Protein AF-A0A965F3S7-F1 (afdb_monomer_lite)

Structure (mmCIF, N/CA/C/O backbone):
data_AF-A0A965F3S7-F1
#
_entry.id   AF-A0A965F3S7-F1
#
loop_
_atom_site.group_PDB
_atom_site.id
_atom_site.type_symbol
_atom_site.label_atom_id
_atom_site.label_alt_id
_atom_site.label_comp_id
_atom_site.label_asym_id
_atom_site.label_entity_id
_atom_site.label_seq_id
_atom_site.pdbx_PDB_ins_code
_atom_site.Cartn_x
_atom_site.Cartn_y
_atom_site.Cartn_z
_atom_site.occupancy
_atom_site.B_iso_or_equiv
_atom_site.auth_seq_id
_atom_site.auth_comp_id
_atom_site.auth_asym_id
_atom_site.auth_atom_id
_atom_site.pdbx_PDB_model_num
ATOM 1 N N . LEU A 1 1 ? 10.388 -14.730 -6.618 1.00 79.94 1 LEU A N 1
ATOM 2 C CA . LEU A 1 1 ? 9.592 -13.497 -6.822 1.00 79.94 1 LEU A CA 1
ATOM 3 C C . LEU A 1 1 ? 9.687 -12.666 -5.551 1.00 79.94 1 LEU A C 1
ATOM 5 O O . LEU A 1 1 ? 9.734 -13.257 -4.480 1.00 79.94 1 LEU A O 1
ATOM 9 N N . VAL A 1 2 ? 9.756 -11.343 -5.672 1.00 88.31 2 VAL A N 1
ATOM 10 C CA . VAL A 1 2 ? 9.775 -10.396 -4.540 1.00 88.31 2 VAL A CA 1
ATOM 11 C C . VAL A 1 2 ? 8.676 -9.352 -4.739 1.00 88.31 2 VAL A C 1
ATOM 13 O O . VAL A 1 2 ? 8.215 -9.163 -5.867 1.00 88.31 2 VAL A O 1
ATOM 16 N N . ALA A 1 3 ? 8.235 -8.693 -3.667 1.00 90.06 3 ALA A N 1
ATOM 17 C CA . ALA A 1 3 ? 7.207 -7.659 -3.763 1.00 90.06 3 ALA A CA 1
ATOM 18 C C . ALA A 1 3 ? 7.762 -6.376 -4.403 1.00 90.06 3 ALA A C 1
ATOM 20 O O . ALA A 1 3 ? 8.916 -6.006 -4.182 1.00 90.06 3 ALA A O 1
ATOM 21 N N . ARG A 1 4 ? 6.924 -5.646 -5.151 1.00 91.00 4 ARG A N 1
ATOM 22 C CA . ARG A 1 4 ? 7.323 -4.375 -5.780 1.00 91.00 4 ARG A CA 1
ATOM 23 C C . ARG A 1 4 ? 7.787 -3.338 -4.751 1.00 91.00 4 ARG A C 1
ATOM 25 O O . ARG A 1 4 ? 8.775 -2.656 -4.995 1.00 91.00 4 ARG A O 1
ATOM 32 N N . SER A 1 5 ? 7.133 -3.272 -3.592 1.00 92.00 5 SER A N 1
ATOM 33 C CA . SER A 1 5 ? 7.521 -2.386 -2.486 1.00 92.00 5 SER A CA 1
ATOM 34 C C . SER A 1 5 ? 8.946 -2.647 -1.988 1.00 92.00 5 SER A C 1
ATOM 36 O O . SER A 1 5 ? 9.681 -1.706 -1.706 1.00 92.00 5 SER A O 1
ATOM 38 N N . GLN A 1 6 ? 9.382 -3.911 -1.962 1.00 90.44 6 GLN A N 1
ATOM 39 C CA . GLN A 1 6 ? 10.754 -4.264 -1.590 1.00 90.44 6 GLN A CA 1
ATOM 40 C C . GLN A 1 6 ? 11.756 -3.748 -2.621 1.00 90.44 6 GLN A C 1
ATOM 42 O O . GLN A 1 6 ? 12.782 -3.191 -2.245 1.00 90.44 6 GLN A O 1
ATOM 47 N N . VAL A 1 7 ? 11.439 -3.882 -3.911 1.00 90.94 7 VAL A N 1
ATOM 48 C CA . VAL A 1 7 ? 12.295 -3.387 -4.998 1.00 90.94 7 VAL A CA 1
ATOM 49 C C . VAL A 1 7 ? 12.433 -1.865 -4.941 1.00 90.94 7 VAL A C 1
ATOM 51 O O . VAL A 1 7 ? 13.544 -1.359 -5.054 1.00 90.94 7 VAL A O 1
ATOM 54 N N . LEU A 1 8 ? 11.334 -1.140 -4.706 1.00 89.69 8 LEU A N 1
ATOM 55 C CA . LEU A 1 8 ? 11.344 0.325 -4.583 1.00 89.69 8 LEU A CA 1
ATOM 56 C C . LEU A 1 8 ? 12.111 0.825 -3.350 1.00 89.69 8 LEU A C 1
ATOM 58 O O . LEU A 1 8 ? 12.601 1.948 -3.358 1.00 89.69 8 LEU A O 1
ATOM 62 N N . SER A 1 9 ? 12.227 0.003 -2.303 1.00 89.56 9 SER A N 1
ATOM 63 C CA . SER A 1 9 ? 12.996 0.335 -1.096 1.00 89.56 9 SER A CA 1
ATOM 64 C C . SER A 1 9 ? 14.504 0.074 -1.206 1.00 89.56 9 SER A C 1
ATOM 66 O O . SER A 1 9 ? 15.241 0.370 -0.264 1.00 89.56 9 SER A O 1
ATOM 68 N N . LEU A 1 10 ? 14.980 -0.521 -2.307 1.00 89.25 10 LEU A N 1
ATOM 69 C CA . LEU A 1 10 ? 16.403 -0.810 -2.473 1.00 89.25 10 LEU A CA 1
ATOM 70 C C . LEU A 1 10 ? 17.205 0.485 -2.622 1.00 89.25 10 LEU A C 1
ATOM 72 O O . LEU A 1 10 ? 16.804 1.414 -3.316 1.00 89.25 10 LEU A O 1
ATOM 76 N N . THR A 1 11 ? 18.387 0.515 -2.008 1.00 82.50 11 THR A N 1
ATOM 77 C CA . THR A 1 11 ? 19.374 1.565 -2.268 1.00 82.50 11 THR A CA 1
ATOM 78 C C . THR A 1 11 ? 19.884 1.446 -3.703 1.00 82.50 11 THR A C 1
ATOM 80 O O . THR A 1 11 ? 20.015 0.335 -4.220 1.00 82.50 11 THR A O 1
ATOM 83 N N . GLU A 1 12 ? 20.247 2.565 -4.335 1.00 73.81 12 GLU A N 1
ATOM 84 C CA . GLU A 1 12 ? 20.730 2.593 -5.729 1.00 73.81 12 GLU A CA 1
ATOM 85 C C . GLU A 1 12 ? 21.908 1.634 -5.975 1.00 73.81 12 GLU A C 1
ATOM 87 O O . GLU A 1 12 ? 21.999 0.985 -7.011 1.00 73.81 12 GLU A O 1
ATOM 92 N N . THR A 1 13 ? 22.760 1.446 -4.966 1.00 73.88 13 THR A N 1
ATOM 93 C CA . THR A 1 13 ? 23.907 0.523 -4.979 1.00 73.88 13 THR A CA 1
ATOM 94 C C . THR A 1 13 ? 23.541 -0.967 -5.010 1.00 73.88 13 THR A C 1
ATOM 96 O O . THR A 1 13 ? 24.421 -1.807 -5.184 1.00 73.88 13 THR A O 1
ATOM 99 N N . ARG A 1 14 ? 22.263 -1.316 -4.821 1.00 75.12 14 ARG A N 1
ATOM 100 C CA . ARG A 1 14 ? 21.725 -2.688 -4.870 1.00 75.12 14 ARG A CA 1
ATOM 101 C C . ARG A 1 14 ? 20.728 -2.884 -6.016 1.00 75.12 14 ARG A C 1
ATOM 103 O O . ARG A 1 14 ? 20.072 -3.925 -6.075 1.00 75.12 14 ARG A O 1
ATOM 110 N N . ALA A 1 15 ? 20.593 -1.902 -6.907 1.00 68.81 15 ALA A N 1
ATOM 111 C CA . ALA A 1 15 ? 19.692 -1.995 -8.044 1.00 68.81 15 ALA A CA 1
ATOM 112 C C . ALA A 1 15 ? 20.236 -2.999 -9.076 1.00 68.81 15 ALA A C 1
ATOM 114 O O . ALA A 1 15 ? 21.301 -2.811 -9.657 1.00 68.81 15 ALA A O 1
ATOM 115 N N . GLY A 1 16 ? 19.499 -4.091 -9.278 1.00 82.38 16 GLY A N 1
ATOM 116 C CA . GLY A 1 16 ? 19.712 -5.043 -10.367 1.00 82.38 16 GLY A CA 1
ATOM 117 C C . GLY A 1 16 ? 18.662 -4.884 -11.468 1.00 82.38 16 GLY A C 1
ATOM 118 O O . GLY A 1 16 ? 17.874 -3.939 -11.474 1.00 82.38 16 GLY A O 1
ATOM 119 N N . ALA A 1 17 ? 18.607 -5.846 -12.387 1.00 87.81 17 ALA A N 1
ATOM 120 C CA . ALA A 1 17 ? 17.524 -5.913 -13.362 1.00 87.81 17 ALA A CA 1
ATOM 121 C C . ALA A 1 17 ? 16.212 -6.340 -12.684 1.00 87.81 17 ALA A C 1
ATOM 123 O O . ALA A 1 17 ? 16.188 -7.254 -11.858 1.00 87.81 17 ALA A O 1
ATOM 124 N N . THR A 1 18 ? 15.109 -5.694 -13.055 1.00 89.69 18 THR A N 1
ATOM 125 C CA . THR A 1 18 ? 13.771 -6.015 -12.550 1.00 89.69 18 THR A CA 1
ATOM 126 C C . THR A 1 18 ? 12.814 -6.176 -13.720 1.00 89.69 18 THR A C 1
ATOM 128 O O . THR A 1 18 ? 12.983 -5.557 -14.768 1.00 89.69 18 THR A O 1
ATOM 131 N N . TRP A 1 19 ? 11.809 -7.030 -13.550 1.00 91.94 19 TRP A N 1
ATOM 132 C CA . TRP A 1 19 ? 10.761 -7.229 -14.540 1.00 91.94 19 TRP A CA 1
ATOM 133 C C . TRP A 1 19 ? 9.401 -7.105 -13.864 1.00 91.94 19 TRP A C 1
ATOM 135 O O . TRP A 1 19 ? 9.101 -7.820 -12.906 1.00 91.94 19 TRP A O 1
ATOM 145 N N . VAL A 1 20 ? 8.588 -6.171 -14.357 1.00 91.50 20 VAL A N 1
ATOM 146 C CA . VAL A 1 20 ? 7.196 -6.030 -13.936 1.00 91.50 20 VAL A CA 1
ATOM 147 C C . VAL A 1 20 ? 6.377 -7.054 -14.710 1.00 91.50 20 VAL A C 1
ATOM 149 O O . VAL A 1 20 ? 6.224 -6.937 -15.924 1.00 91.50 20 VAL A O 1
ATOM 152 N N . VAL A 1 21 ? 5.874 -8.065 -14.002 1.00 92.88 21 VAL A N 1
ATOM 153 C CA . VAL A 1 21 ? 5.042 -9.119 -14.590 1.00 92.88 21 VAL A CA 1
ATOM 154 C C . VAL A 1 21 ? 3.739 -8.498 -15.117 1.00 92.88 21 VAL A C 1
ATOM 156 O O . VAL A 1 21 ? 3.035 -7.855 -14.335 1.00 92.88 21 VAL A O 1
ATOM 159 N N . PRO A 1 22 ? 3.395 -8.678 -16.407 1.00 94.50 22 PRO A N 1
ATOM 160 C CA . PRO A 1 22 ? 2.123 -8.219 -16.959 1.00 94.50 22 PRO A CA 1
ATOM 161 C C . PRO A 1 22 ? 0.903 -8.783 -16.220 1.00 94.50 22 PRO A C 1
ATOM 163 O O . PRO A 1 22 ? 0.860 -9.965 -15.881 1.00 94.50 22 PRO A O 1
ATOM 166 N N . ASP A 1 23 ? -0.123 -7.953 -16.028 1.00 92.50 23 ASP A N 1
ATOM 167 C CA . ASP A 1 23 ? -1.284 -8.270 -15.180 1.00 92.50 23 ASP A CA 1
ATOM 168 C C . ASP A 1 23 ? -2.114 -9.470 -15.649 1.00 92.50 23 ASP A C 1
ATOM 170 O O . ASP A 1 23 ? -2.726 -10.149 -14.836 1.00 92.50 23 ASP A O 1
ATOM 174 N N . HIS A 1 24 ? -2.105 -9.787 -16.945 1.00 96.25 24 HIS A N 1
ATOM 175 C CA . HIS A 1 24 ? -2.827 -10.940 -17.494 1.00 96.25 24 HIS A CA 1
ATOM 176 C C . HIS A 1 24 ? -2.142 -12.289 -17.209 1.00 96.25 24 HIS A C 1
ATOM 178 O O . HIS A 1 24 ? -2.699 -13.336 -17.532 1.00 96.25 24 HIS A O 1
ATOM 184 N N . LEU A 1 25 ? -0.941 -12.282 -16.620 1.00 97.06 25 LEU A N 1
ATOM 185 C CA . LEU A 1 25 ? -0.194 -13.497 -16.282 1.00 97.06 25 LEU A CA 1
ATOM 186 C C . LEU A 1 25 ? -0.449 -13.983 -14.849 1.00 97.06 25 LEU A C 1
ATOM 188 O O . LEU A 1 25 ? 0.099 -15.011 -14.451 1.00 97.06 25 LEU A O 1
ATOM 192 N N . TYR A 1 26 ? -1.250 -13.267 -14.055 1.00 93.81 26 TYR A N 1
ATOM 193 C CA . TYR A 1 26 ? -1.566 -13.660 -12.684 1.00 93.81 26 TYR A CA 1
ATOM 194 C C . TYR A 1 26 ? -2.920 -13.117 -12.222 1.00 93.81 26 TYR A C 1
ATOM 196 O O . TYR A 1 26 ? -3.466 -12.163 -12.763 1.00 93.81 26 TYR A O 1
ATOM 204 N N . ARG A 1 27 ? -3.482 -13.743 -11.183 1.00 95.38 27 ARG A N 1
ATOM 205 C CA . ARG A 1 27 ? -4.677 -13.212 -10.517 1.00 95.38 27 ARG A CA 1
ATOM 206 C C . ARG A 1 27 ? -4.288 -12.015 -9.645 1.00 95.38 27 ARG A C 1
ATOM 208 O O . ARG A 1 27 ? -3.269 -12.120 -8.962 1.00 95.38 27 ARG A O 1
ATOM 215 N N . PRO A 1 28 ? -5.094 -10.939 -9.593 1.00 93.38 28 PRO A N 1
ATOM 216 C CA . PRO A 1 28 ? -4.807 -9.787 -8.745 1.00 93.38 28 PRO A CA 1
ATOM 217 C C . PRO A 1 28 ? -4.488 -10.185 -7.300 1.00 93.38 28 PRO A C 1
ATOM 219 O O . PRO A 1 28 ? -5.192 -10.994 -6.694 1.00 93.38 28 PRO A O 1
ATOM 222 N N . ILE A 1 29 ? -3.428 -9.599 -6.743 1.00 91.50 29 ILE A N 1
ATOM 223 C CA . ILE A 1 29 ? -3.037 -9.798 -5.345 1.00 91.50 29 ILE A CA 1
ATOM 224 C C . ILE A 1 29 ? -3.816 -8.784 -4.508 1.00 91.50 29 I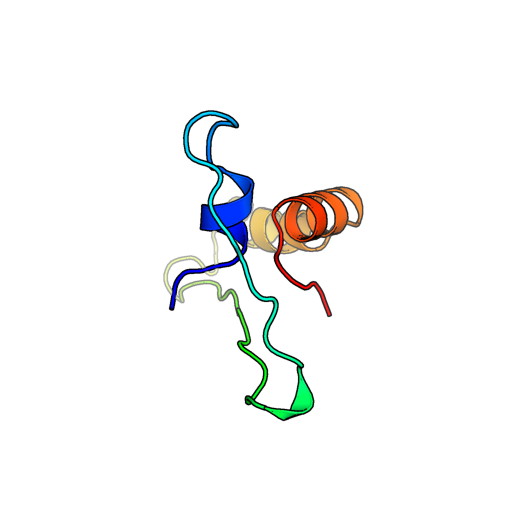LE A C 1
ATOM 226 O O . ILE A 1 29 ? -3.409 -7.630 -4.390 1.00 91.50 29 ILE A O 1
ATOM 230 N N . ARG A 1 30 ? -4.964 -9.203 -3.976 1.00 93.75 30 ARG A N 1
ATOM 231 C CA . ARG A 1 30 ? -5.849 -8.346 -3.175 1.00 93.75 30 ARG A CA 1
ATOM 232 C C . ARG A 1 30 ? -5.309 -8.212 -1.752 1.00 93.75 30 ARG A C 1
ATOM 234 O O . ARG A 1 30 ? -4.883 -9.203 -1.158 1.00 93.75 30 ARG A O 1
ATOM 241 N N . GLN A 1 31 ? -5.307 -6.988 -1.230 1.00 92.94 31 GLN A N 1
ATOM 242 C CA . GLN A 1 31 ? -4.902 -6.682 0.140 1.00 92.94 31 GLN A CA 1
ATOM 243 C C . GLN A 1 31 ? -6.071 -6.031 0.873 1.00 92.94 31 GLN A C 1
ATOM 245 O O . GLN A 1 31 ? -6.369 -4.861 0.655 1.00 92.94 31 GLN A O 1
ATOM 250 N N . ASP A 1 32 ? -6.723 -6.811 1.731 1.00 93.75 32 ASP A N 1
ATOM 251 C CA . ASP A 1 32 ? -7.856 -6.360 2.532 1.00 93.75 32 ASP A CA 1
ATOM 252 C C . ASP A 1 32 ? -7.421 -6.039 3.966 1.00 93.75 32 ASP A C 1
ATOM 254 O O . ASP A 1 32 ? -6.490 -6.637 4.512 1.00 93.75 32 ASP A O 1
ATOM 258 N N . ALA A 1 33 ? -8.140 -5.112 4.598 1.00 93.38 33 ALA A N 1
ATOM 259 C CA . ALA A 1 33 ? -7.994 -4.786 6.010 1.00 93.38 33 ALA A CA 1
ATOM 260 C C . ALA A 1 33 ? -9.337 -4.974 6.722 1.00 93.38 33 ALA A C 1
ATOM 262 O O . ALA A 1 33 ? -10.379 -4.539 6.231 1.00 93.38 33 ALA A O 1
ATOM 263 N N . VAL A 1 34 ? -9.309 -5.604 7.897 1.00 94.94 34 VAL A N 1
ATOM 264 C CA . VAL A 1 34 ? -10.502 -5.860 8.714 1.00 94.94 34 VAL A CA 1
ATOM 265 C C . VAL A 1 34 ? -10.277 -5.427 10.155 1.00 94.94 34 VAL A C 1
ATOM 267 O O . VAL A 1 34 ? -9.174 -5.541 10.692 1.00 94.94 34 VAL A O 1
ATOM 270 N N . LEU A 1 35 ? -11.345 -4.955 10.798 1.00 96.62 35 LEU A N 1
ATOM 271 C CA . LEU A 1 35 ? -11.354 -4.727 12.237 1.00 96.62 35 LEU A CA 1
ATOM 272 C C . LEU A 1 35 ? -11.583 -6.061 12.952 1.00 96.62 35 LEU A C 1
ATOM 274 O O . LEU A 1 35 ? -12.518 -6.793 12.635 1.00 96.62 35 LEU A O 1
ATOM 278 N N . LEU A 1 36 ? -10.742 -6.384 13.933 1.00 96.31 36 LEU A N 1
ATOM 279 C CA . LEU A 1 36 ? -10.933 -7.587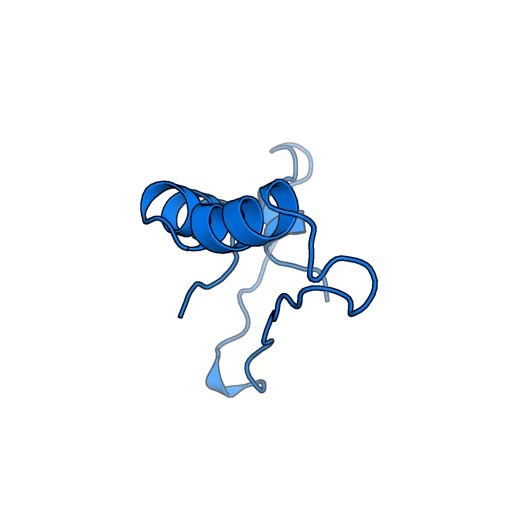 14.742 1.00 96.31 36 LEU A CA 1
ATOM 280 C C . LEU A 1 36 ? -12.152 -7.427 15.659 1.00 96.31 36 LEU A C 1
ATOM 282 O O . LEU A 1 36 ? -12.342 -6.363 16.241 1.00 96.31 36 LEU A O 1
ATOM 286 N N . ASN A 1 37 ? -12.902 -8.508 15.897 1.00 97.38 37 ASN A N 1
ATOM 287 C CA . ASN A 1 37 ? -14.115 -8.480 16.733 1.00 97.38 37 ASN A CA 1
ATOM 288 C C . ASN A 1 37 ? -13.891 -7.871 18.129 1.00 97.38 37 ASN A C 1
ATOM 290 O O . ASN A 1 37 ? -14.718 -7.119 18.632 1.00 97.38 37 ASN A O 1
ATOM 294 N N . ARG A 1 38 ? -12.733 -8.136 18.745 1.00 96.69 38 ARG A N 1
ATOM 295 C CA . ARG A 1 38 ? -12.369 -7.569 20.057 1.00 96.69 38 ARG A CA 1
ATOM 296 C C . ARG A 1 38 ? -12.181 -6.044 20.061 1.00 96.69 38 ARG A C 1
ATOM 298 O O . ARG A 1 38 ? -12.084 -5.457 21.129 1.00 96.69 38 ARG A O 1
ATOM 305 N N . ALA A 1 39 ? -12.078 -5.421 18.890 1.00 95.50 39 ALA A N 1
ATOM 306 C CA . ALA A 1 39 ? -11.814 -3.998 18.707 1.00 95.50 39 ALA A CA 1
ATOM 307 C C . ALA A 1 39 ? -13.037 -3.221 18.184 1.00 95.50 39 ALA A C 1
ATOM 309 O O . ALA A 1 39 ? -12.894 -2.060 17.826 1.00 95.50 39 ALA A O 1
ATOM 310 N N . ILE A 1 40 ? -14.238 -3.813 18.162 1.00 93.06 40 ILE A N 1
ATOM 311 C CA . ILE A 1 40 ? -15.462 -3.165 17.644 1.00 93.06 40 ILE A CA 1
ATOM 312 C C . ILE A 1 40 ? -15.790 -1.841 18.367 1.00 93.06 40 ILE A C 1
ATOM 314 O O . ILE A 1 40 ? -16.311 -0.923 17.746 1.00 93.06 40 ILE A O 1
ATOM 318 N N . GLY A 1 41 ? -15.442 -1.706 19.651 1.00 95.06 41 GLY A N 1
ATOM 319 C CA . GLY A 1 41 ? -15.602 -0.457 20.413 1.00 95.06 41 GLY A CA 1
ATOM 320 C C . GLY A 1 41 ? -14.392 0.486 20.381 1.00 95.06 41 GLY A C 1
ATOM 321 O O . GLY A 1 41 ? -14.393 1.500 21.071 1.00 95.06 41 GLY A O 1
ATOM 322 N N . CYS A 1 42 ? -13.335 0.150 19.638 1.00 97.56 42 CYS A N 1
ATOM 323 C CA . CYS A 1 42 ? -12.134 0.975 19.534 1.00 97.56 42 CYS A CA 1
ATOM 324 C C . CYS A 1 42 ? -12.350 2.077 18.490 1.00 97.56 42 CYS A C 1
ATOM 326 O O . CYS A 1 42 ? -12.162 1.852 17.293 1.00 97.56 42 CYS A O 1
ATOM 328 N N . GLU A 1 43 ? -12.701 3.277 18.950 1.00 97.62 43 GLU A N 1
ATOM 329 C CA . GLU A 1 43 ? -12.892 4.450 18.088 1.00 97.62 43 GLU A CA 1
ATOM 330 C C . GLU A 1 43 ? -11.656 4.720 17.218 1.00 97.62 43 GLU A C 1
ATOM 332 O O . GLU A 1 43 ? -11.760 4.775 15.996 1.00 97.62 43 GLU A O 1
ATOM 337 N N . ALA A 1 44 ? -10.460 4.737 17.818 1.00 97.62 44 ALA A N 1
ATOM 338 C CA . ALA A 1 44 ? -9.204 4.951 17.096 1.00 97.62 44 ALA A CA 1
ATOM 339 C C . ALA A 1 44 ? -8.950 3.912 15.986 1.00 97.62 44 ALA A C 1
ATOM 341 O O . ALA A 1 44 ? -8.338 4.224 14.968 1.00 97.62 44 ALA A O 1
ATOM 342 N N . CYS A 1 45 ? -9.426 2.677 16.156 1.00 97.38 45 CYS A N 1
ATOM 343 C CA . CYS A 1 45 ? -9.257 1.616 15.169 1.00 97.38 45 CYS A CA 1
ATOM 344 C C . CYS A 1 45 ? -10.177 1.834 13.957 1.00 97.38 45 CYS A C 1
ATOM 346 O O . CYS A 1 45 ? -9.748 1.669 12.813 1.00 97.38 45 CYS A O 1
ATOM 348 N N . SER A 1 46 ? -11.426 2.239 14.201 1.00 96.19 46 SER A N 1
ATOM 349 C CA . SER A 1 46 ? -12.375 2.622 13.148 1.00 96.19 46 SER A CA 1
ATOM 350 C C . SER A 1 46 ? -11.903 3.867 12.397 1.00 96.19 46 SER A C 1
ATOM 352 O O . SER A 1 46 ? -11.912 3.885 11.163 1.00 96.19 46 SER A O 1
ATOM 354 N N . GLU A 1 47 ? -11.405 4.864 13.130 1.00 97.25 47 GLU A N 1
ATOM 355 C CA . GLU A 1 47 ? -10.820 6.077 12.560 1.00 97.25 47 GLU A CA 1
ATOM 356 C C . GLU A 1 47 ? -9.567 5.773 11.740 1.00 97.25 47 GLU A C 1
ATOM 358 O O . GLU A 1 47 ? -9.398 6.333 10.663 1.00 97.25 47 GLU A O 1
ATOM 363 N N . PHE A 1 48 ? -8.731 4.822 12.162 1.00 97.31 48 PHE A N 1
ATOM 364 C CA . PHE A 1 48 ? -7.582 4.391 11.369 1.00 97.31 48 PHE A CA 1
ATOM 365 C C . PHE A 1 48 ? -8.003 3.738 10.043 1.00 97.31 48 PHE A C 1
ATOM 367 O O . PHE A 1 48 ? -7.454 4.062 8.991 1.00 97.31 48 PHE A O 1
ATOM 374 N N . LEU A 1 49 ? -9.025 2.873 10.048 1.00 96.19 49 LEU A N 1
ATOM 375 C CA . LEU A 1 49 ? -9.561 2.306 8.802 1.00 96.19 49 LEU A CA 1
ATOM 376 C C . LEU A 1 49 ? -10.175 3.379 7.892 1.00 96.19 49 LEU A C 1
ATOM 378 O O . LEU A 1 49 ? -10.115 3.253 6.668 1.00 96.19 49 LEU A O 1
ATOM 382 N N . ARG A 1 50 ? -10.766 4.436 8.464 1.00 96.62 50 ARG A N 1
ATOM 383 C CA . ARG A 1 50 ? -11.236 5.609 7.711 1.00 96.62 50 ARG A CA 1
ATOM 384 C C . ARG A 1 50 ? -10.062 6.402 7.132 1.00 96.62 50 ARG A C 1
ATOM 386 O O . ARG A 1 50 ? -10.077 6.684 5.940 1.00 96.62 50 ARG A O 1
ATOM 393 N N . PHE A 1 51 ? -9.043 6.672 7.939 1.00 97.06 51 PHE A N 1
ATOM 394 C CA . PHE A 1 51 ? -7.821 7.38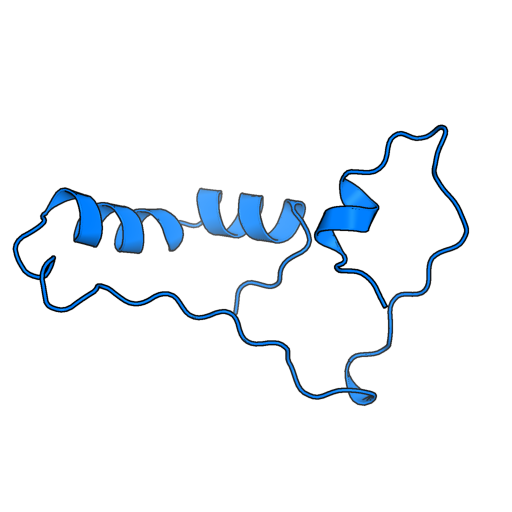2 7.565 1.00 97.06 51 PHE A CA 1
ATOM 395 C C . PHE A 1 51 ? -7.096 6.720 6.387 1.00 97.06 51 PHE A C 1
ATOM 397 O O . PHE A 1 51 ? -6.678 7.413 5.465 1.00 97.06 51 PHE A O 1
ATOM 404 N N . LEU A 1 52 ? -7.006 5.384 6.360 1.00 96.00 52 LEU A N 1
ATOM 405 C CA . LEU A 1 52 ? -6.389 4.644 5.248 1.00 96.00 52 LEU A CA 1
ATOM 406 C C . LEU A 1 52 ? -7.113 4.830 3.900 1.00 96.00 52 LEU A C 1
ATOM 408 O O . LEU A 1 52 ? -6.512 4.591 2.85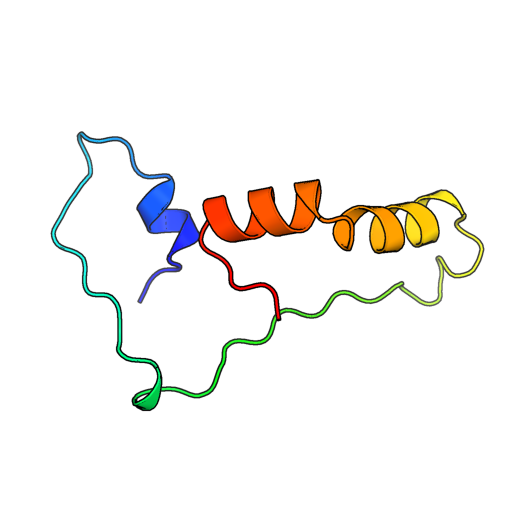3 1.00 96.00 52 LEU A O 1
ATOM 412 N N . ARG A 1 53 ? -8.388 5.240 3.912 1.00 95.31 53 ARG A N 1
ATOM 413 C CA . ARG A 1 53 ? -9.198 5.462 2.702 1.00 95.31 53 ARG A CA 1
ATOM 414 C C . ARG A 1 53 ? -9.115 6.888 2.157 1.00 95.31 53 ARG A C 1
ATOM 416 O O . ARG A 1 53 ? -9.618 7.122 1.063 1.00 95.31 53 ARG A O 1
ATOM 423 N N . GLU A 1 54 ? -8.515 7.822 2.888 1.00 97.69 54 GLU A N 1
ATOM 424 C CA . GLU A 1 54 ? -8.363 9.207 2.434 1.00 97.69 54 GLU A CA 1
ATOM 425 C C . GLU A 1 54 ? -7.389 9.298 1.246 1.00 97.69 54 GLU A C 1
ATOM 427 O O . GLU A 1 54 ? -6.437 8.519 1.136 1.00 97.69 54 GLU A O 1
ATOM 432 N N . ASP A 1 55 ? -7.606 10.270 0.358 1.00 97.12 55 ASP A N 1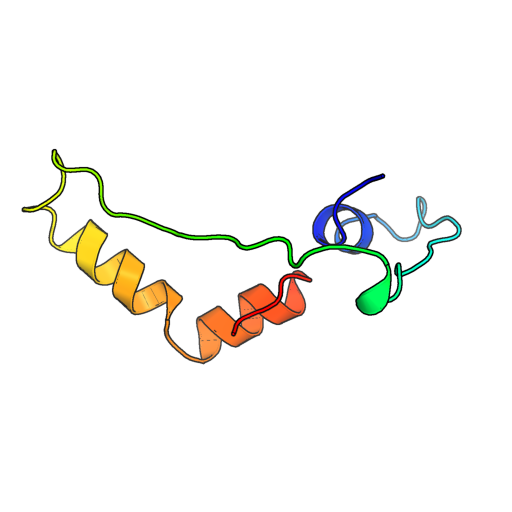
ATOM 433 C CA . ASP A 1 55 ? -6.877 10.376 -0.915 1.00 97.12 55 ASP A CA 1
ATOM 434 C C . ASP A 1 55 ? -5.362 10.506 -0.734 1.00 97.12 55 ASP A C 1
ATOM 436 O O . ASP A 1 55 ? -4.591 9.873 -1.457 1.00 97.12 55 ASP A O 1
ATOM 440 N N . ALA A 1 56 ? -4.920 11.267 0.270 1.00 97.44 56 ALA A N 1
ATOM 441 C CA . ALA A 1 56 ? -3.500 11.417 0.581 1.00 97.44 56 ALA A CA 1
ATOM 442 C C . ALA A 1 56 ? -2.851 10.075 0.980 1.00 97.44 56 ALA A C 1
ATOM 444 O O . ALA A 1 56 ? -1.713 9.787 0.595 1.00 97.44 56 ALA A O 1
ATOM 445 N N . GLN A 1 57 ? -3.596 9.200 1.658 1.00 96.94 57 GLN A N 1
ATOM 446 C CA . GLN A 1 57 ? -3.099 7.906 2.120 1.00 96.94 57 GLN A CA 1
ATOM 447 C C . GLN A 1 57 ? -3.107 6.903 0.970 1.00 96.94 57 GLN A C 1
ATOM 449 O O . GLN A 1 57 ? -2.134 6.172 0.782 1.00 96.94 57 GLN A O 1
ATOM 454 N N . ARG A 1 58 ? -4.144 6.935 0.124 1.00 96.31 58 ARG A N 1
ATOM 455 C CA . ARG A 1 58 ? -4.190 6.161 -1.127 1.00 96.31 58 ARG A CA 1
ATOM 456 C C . ARG A 1 58 ? -3.046 6.540 -2.073 1.00 96.31 58 ARG A C 1
ATOM 458 O O . ARG A 1 58 ? -2.439 5.655 -2.686 1.00 96.31 58 ARG A O 1
ATOM 465 N N . ALA A 1 59 ? -2.698 7.826 -2.150 1.00 96.81 59 ALA A N 1
ATOM 466 C CA . ALA A 1 59 ? -1.557 8.306 -2.927 1.00 96.81 59 ALA A CA 1
ATOM 467 C C . ALA A 1 59 ? -0.225 7.774 -2.372 1.00 96.81 59 ALA A C 1
ATOM 469 O O . ALA A 1 59 ? 0.594 7.259 -3.136 1.00 96.81 59 ALA A O 1
ATOM 470 N N . LEU A 1 60 ? -0.033 7.808 -1.047 1.00 95.88 60 LEU A N 1
ATOM 471 C CA . LEU A 1 60 ? 1.157 7.250 -0.394 1.00 95.88 60 LEU A CA 1
ATOM 472 C C . LEU A 1 60 ? 1.291 5.732 -0.617 1.00 95.88 60 LEU A C 1
ATOM 474 O O . LEU A 1 60 ? 2.378 5.241 -0.937 1.00 95.88 60 LEU A O 1
ATOM 478 N N . ILE A 1 61 ? 0.193 4.985 -0.481 1.00 95.94 61 ILE A N 1
ATOM 479 C CA . ILE A 1 61 ? 0.149 3.534 -0.724 1.00 95.94 61 ILE A CA 1
ATOM 480 C C . ILE A 1 61 ? 0.536 3.226 -2.179 1.00 95.94 61 ILE A C 1
ATOM 482 O O . ILE A 1 61 ? 1.361 2.342 -2.433 1.00 95.94 61 ILE A O 1
ATOM 486 N N . SER A 1 62 ? 0.019 4.008 -3.130 1.00 95.19 62 SER A N 1
ATOM 487 C CA . SER A 1 62 ? 0.351 3.877 -4.554 1.00 95.19 62 SER A CA 1
ATOM 488 C C . SER A 1 62 ? 1.824 4.175 -4.842 1.00 95.19 62 SER A C 1
ATOM 490 O O . SER A 1 62 ? 2.496 3.403 -5.532 1.00 95.19 62 SER A O 1
ATOM 492 N N . ALA A 1 63 ? 2.360 5.254 -4.262 1.00 94.56 63 ALA A N 1
ATOM 493 C CA . ALA A 1 63 ? 3.771 5.630 -4.384 1.00 94.56 63 ALA A CA 1
ATOM 494 C C . ALA A 1 63 ? 4.713 4.565 -3.794 1.00 94.56 63 ALA A C 1
ATOM 496 O O . ALA A 1 63 ? 5.788 4.316 -4.335 1.00 94.56 63 ALA A O 1
ATOM 497 N N . SER A 1 64 ? 4.266 3.867 -2.745 1.00 94.19 64 SER A N 1
ATO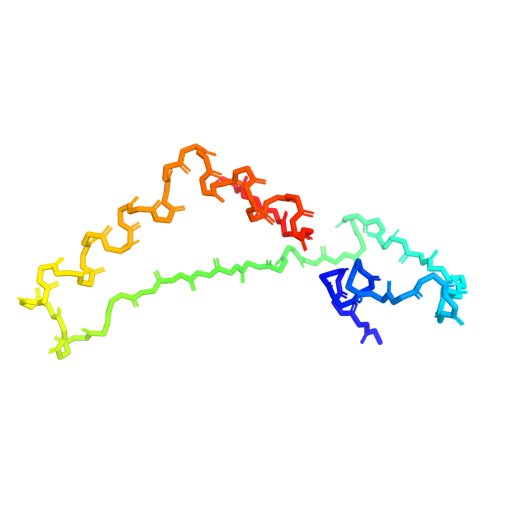M 498 C CA . SER A 1 64 ? 4.978 2.736 -2.125 1.00 94.19 64 SER A CA 1
ATOM 499 C C . SER A 1 64 ? 4.922 1.445 -2.957 1.00 94.19 64 SER A C 1
ATOM 501 O O . SER A 1 64 ? 5.552 0.439 -2.627 1.00 94.19 64 SER A O 1
ATOM 503 N N . GLY A 1 65 ? 4.171 1.468 -4.056 1.00 93.00 65 GLY A N 1
ATOM 504 C CA . GLY A 1 65 ? 4.133 0.436 -5.076 1.00 93.00 65 GLY A CA 1
ATOM 505 C C . GLY A 1 65 ? 3.036 -0.607 -4.945 1.00 93.00 65 GLY A C 1
ATOM 506 O O . GLY A 1 65 ? 3.122 -1.643 -5.611 1.00 93.00 65 GLY A O 1
ATOM 507 N N . TYR A 1 66 ? 2.015 -0.310 -4.150 1.00 94.69 66 TYR A N 1
ATOM 508 C CA . TYR A 1 66 ? 0.760 -1.050 -4.102 1.00 94.69 66 TYR A CA 1
ATOM 509 C C . TYR A 1 66 ? -0.249 -0.463 -5.093 1.00 94.69 66 TYR A C 1
ATOM 511 O O . TYR A 1 66 ? -0.053 0.624 -5.634 1.00 94.69 66 TYR A O 1
ATOM 519 N N . ARG A 1 67 ? -1.335 -1.193 -5.343 1.00 91.94 67 ARG A N 1
ATOM 520 C CA . ARG A 1 67 ? -2.502 -0.664 -6.053 1.00 91.94 67 ARG A CA 1
ATOM 521 C C . ARG A 1 67 ? -3.591 -0.346 -5.044 1.00 91.94 67 ARG A C 1
ATOM 523 O O . ARG A 1 67 ? -3.709 -1.038 -4.035 1.00 91.94 67 ARG A O 1
ATOM 530 N N . VAL A 1 68 ? -4.335 0.715 -5.326 1.00 88.69 68 VAL A N 1
ATOM 531 C CA . VAL A 1 68 ? -5.523 1.112 -4.578 1.00 88.69 68 VAL A CA 1
ATOM 532 C C . VAL A 1 68 ? -6.674 1.180 -5.564 1.00 88.69 68 VAL A C 1
ATOM 534 O O . VAL A 1 68 ? -6.691 2.022 -6.459 1.00 88.69 68 VAL A O 1
ATOM 537 N N . ASP A 1 69 ? -7.608 0.259 -5.404 1.00 74.81 69 ASP A N 1
ATOM 538 C CA . ASP A 1 69 ? -8.792 0.095 -6.240 1.00 74.81 69 ASP A CA 1
ATOM 539 C C . ASP A 1 69 ? -9.960 0.829 -5.566 1.00 74.81 69 ASP A C 1
ATOM 541 O O . ASP A 1 69 ? -10.088 0.710 -4.326 1.00 74.81 69 ASP A O 1
#

Secondary structure (DSSP, 8-state):
---HHHHHTS-GGG--------GGGS----------GGGTT-HHHHHHHHHTTSHHHHHHHHHTT----

Sequence (69 aa):
LVARSQVLSLTETRAGATWVVPDHLYRPIRQDAVLLNRAIGCEACSEFLRFLREDAQRALISASGYRVD

Foldseek 3Di:
DDAPLVQVPDDPVPDDDDDDDDPVVDDDDDDDDDDDPVCPVPPVVVVVVVVCPDPVNQVVCVVSPDHDD

Radius of gyration: 16.01 Å; chains: 1; bounding box: 40×25×38 Å

pLDDT: mean 92.15, std 6.46, range [68.81, 97.69]